Protein AF-A0A7G2JXG8-F1 (afdb_monomer)

Radius of gyration: 15.16 Å; Cα contacts (8 Å, |Δi|>4): 138; chains: 1; bounding box: 32×36×41 Å

Organism: NCBI:txid456482

Structure (mmCIF, N/CA/C/O backbone):
data_AF-A0A7G2JXG8-F1
#
_entry.id   AF-A0A7G2JXG8-F1
#
loop_
_atom_site.group_PDB
_atom_site.id
_atom_site.type_symbol
_atom_site.label_atom_id
_atom_site.label_alt_id
_atom_site.label_comp_id
_atom_site.label_asym_id
_atom_site.label_entity_id
_atom_site.label_seq_id
_atom_site.pdbx_PDB_ins_code
_atom_site.Cartn_x
_atom_site.Cartn_y
_atom_site.Cartn_z
_atom_site.occupancy
_atom_site.B_iso_or_equiv
_atom_site.auth_seq_id
_atom_site.auth_comp_id
_atom_site.auth_asym_id
_atom_site.auth_atom_id
_atom_site.pdbx_PDB_model_num
ATOM 1 N N . MET A 1 1 ? 9.844 15.173 20.121 1.00 44.28 1 MET A N 1
ATOM 2 C CA . MET A 1 1 ? 8.488 14.922 19.588 1.00 44.28 1 MET A CA 1
ATOM 3 C C . MET A 1 1 ? 8.045 13.551 20.063 1.00 44.28 1 MET A C 1
ATOM 5 O O . MET A 1 1 ? 8.764 12.596 19.810 1.00 44.28 1 MET A O 1
ATOM 9 N N . SER A 1 2 ? 6.940 13.454 20.805 1.00 45.72 2 SER A N 1
ATOM 10 C CA . SER A 1 2 ? 6.398 12.150 21.207 1.00 45.72 2 SER A CA 1
ATOM 11 C C . SER A 1 2 ? 5.798 11.472 19.974 1.00 45.72 2 SER A C 1
ATOM 13 O O . SER A 1 2 ? 4.877 12.013 19.360 1.00 45.72 2 SER A O 1
ATOM 15 N N . LEU A 1 3 ? 6.364 10.334 19.568 1.00 66.81 3 LEU A N 1
ATOM 16 C CA . LEU A 1 3 ? 5.827 9.488 18.504 1.00 66.81 3 LEU A CA 1
ATOM 17 C C . LEU A 1 3 ? 4.537 8.850 19.026 1.00 66.81 3 LEU A C 1
ATOM 19 O O . LEU A 1 3 ? 4.564 7.815 19.687 1.00 66.81 3 LEU A O 1
ATOM 23 N N . ILE A 1 4 ? 3.400 9.498 18.769 1.00 76.88 4 ILE A N 1
ATOM 24 C CA . ILE A 1 4 ? 2.089 8.915 19.058 1.00 76.88 4 ILE A CA 1
ATOM 25 C C . ILE A 1 4 ? 1.995 7.587 18.305 1.00 76.88 4 ILE A C 1
ATOM 27 O O . ILE A 1 4 ? 2.172 7.548 17.085 1.00 76.88 4 ILE A O 1
ATOM 31 N N . ASN A 1 5 ? 1.700 6.510 19.034 1.00 80.62 5 ASN A N 1
ATOM 32 C CA . ASN A 1 5 ? 1.470 5.200 18.445 1.00 80.62 5 ASN A CA 1
ATOM 33 C C . ASN A 1 5 ? 0.271 5.275 17.484 1.00 80.62 5 ASN A C 1
ATOM 35 O O . ASN A 1 5 ? -0.860 5.501 17.913 1.00 80.62 5 ASN A O 1
ATOM 39 N N . GLN A 1 6 ? 0.522 5.091 16.186 1.00 82.06 6 GLN A N 1
ATOM 40 C CA . GLN A 1 6 ? -0.512 5.140 15.147 1.00 82.06 6 GLN A CA 1
ATOM 41 C C . GLN A 1 6 ? -1.237 3.801 14.960 1.00 82.06 6 GLN A C 1
ATOM 43 O O . GLN A 1 6 ? -2.265 3.765 14.287 1.00 82.06 6 GLN A O 1
ATOM 48 N N . TYR A 1 7 ? -0.752 2.715 15.575 1.00 87.19 7 TYR A N 1
ATOM 49 C CA . TYR A 1 7 ? -1.334 1.377 15.446 1.00 87.19 7 TYR A CA 1
ATOM 50 C C . TYR A 1 7 ? -2.851 1.322 15.714 1.00 87.19 7 TYR A C 1
ATOM 52 O O . TYR A 1 7 ? -3.560 0.711 14.915 1.00 87.19 7 TYR A O 1
ATOM 60 N N . PRO A 1 8 ? -3.408 2.013 16.734 1.00 90.50 8 PRO A N 1
ATOM 61 C CA . PRO A 1 8 ? -4.850 1.995 16.982 1.00 90.50 8 PRO A CA 1
ATOM 62 C C . PRO A 1 8 ? -5.705 2.487 15.805 1.00 90.50 8 PRO A C 1
ATOM 64 O O . PRO A 1 8 ? -6.878 2.133 15.718 1.00 90.50 8 PRO A O 1
ATOM 67 N N . ARG A 1 9 ? -5.147 3.276 14.872 1.00 89.38 9 ARG A N 1
ATOM 68 C CA . ARG A 1 9 ? -5.886 3.737 13.685 1.00 89.38 9 ARG A CA 1
ATOM 69 C C . ARG A 1 9 ? -6.214 2.601 12.724 1.00 89.38 9 ARG A C 1
ATOM 71 O O . ARG A 1 9 ? -7.277 2.634 12.120 1.00 89.38 9 ARG A O 1
ATOM 78 N N . PHE A 1 10 ? -5.367 1.578 12.640 1.00 91.50 10 PHE A N 1
ATOM 79 C CA . PHE A 1 10 ? -5.633 0.394 11.820 1.00 91.50 10 PHE A CA 1
ATOM 80 C C . PHE A 1 10 ? -6.790 -0.456 12.362 1.00 91.50 10 PHE A C 1
ATOM 82 O O . PHE A 1 10 ? -7.373 -1.242 11.621 1.00 91.50 10 PHE A O 1
ATOM 89 N N . LEU A 1 11 ? -7.144 -0.286 13.641 1.00 90.69 11 LEU A N 1
ATOM 90 C CA . LEU A 1 11 ? -8.268 -0.971 14.283 1.00 90.69 11 LEU A CA 1
ATOM 91 C C . LEU A 1 11 ? -9.586 -0.186 14.174 1.00 90.69 11 LEU A C 1
ATOM 93 O O . LEU A 1 11 ? -10.642 -0.709 14.516 1.00 90.69 11 LEU A O 1
ATOM 97 N N . ASN A 1 12 ? -9.542 1.070 13.727 1.00 92.25 12 ASN A N 1
ATOM 98 C CA . ASN A 1 12 ? -10.711 1.936 13.651 1.00 92.25 12 ASN A CA 1
ATOM 99 C C . ASN A 1 12 ? -11.270 1.951 12.224 1.00 92.25 12 ASN A C 1
ATOM 101 O O . ASN A 1 12 ? -10.613 2.449 11.313 1.00 92.25 12 ASN A O 1
ATOM 105 N N . SER A 1 13 ? -12.512 1.491 12.058 1.00 90.81 13 SER A N 1
ATOM 106 C CA . SER A 1 13 ? -13.198 1.382 10.762 1.00 90.81 13 SER A CA 1
ATOM 107 C C . SER A 1 13 ? -13.371 2.700 10.002 1.00 90.81 13 SER A C 1
ATOM 109 O O . SER A 1 13 ? -13.639 2.678 8.808 1.00 90.81 13 SER A O 1
ATOM 111 N N . LYS A 1 14 ? -13.212 3.858 10.659 1.00 90.69 14 LYS A N 1
ATOM 112 C CA . LYS A 1 14 ? -13.210 5.166 9.980 1.00 90.69 14 LYS A CA 1
ATOM 113 C C . LYS A 1 14 ? -11.918 5.448 9.213 1.00 90.69 14 LYS A C 1
ATOM 115 O O . LYS A 1 14 ? -11.912 6.326 8.358 1.00 90.69 14 LYS A O 1
ATOM 120 N N . PHE A 1 15 ? -10.827 4.774 9.567 1.00 90.31 15 PHE A N 1
ATOM 121 C CA . PHE A 1 15 ? -9.511 4.967 8.958 1.00 90.31 15 PHE A CA 1
ATOM 122 C C . PHE A 1 15 ? -9.037 3.724 8.210 1.00 90.31 15 PHE A C 1
ATOM 124 O O . PHE A 1 15 ? -8.343 3.857 7.206 1.00 90.31 15 PHE A O 1
ATOM 131 N N . SER A 1 16 ? -9.368 2.533 8.709 1.00 93.12 16 SER A N 1
ATOM 132 C CA . SER A 1 16 ? -8.934 1.281 8.110 1.00 93.12 16 SER A CA 1
ATOM 133 C C . SER A 1 16 ? -9.725 0.960 6.846 1.00 93.12 16 SER A C 1
ATOM 135 O O . SER A 1 16 ? -10.948 1.071 6.793 1.00 93.12 16 SER A O 1
ATOM 137 N N . GLN A 1 17 ? -8.997 0.548 5.817 1.00 94.31 17 GLN A N 1
ATOM 138 C CA . GLN A 1 17 ? -9.519 0.178 4.511 1.00 94.31 17 GLN A CA 1
ATOM 139 C C . GLN A 1 17 ? -8.892 -1.151 4.097 1.00 94.31 17 GLN A C 1
ATOM 141 O O . GLN A 1 17 ? -7.713 -1.402 4.355 1.00 94.31 17 GLN A O 1
ATOM 146 N N . ALA A 1 18 ? -9.682 -2.013 3.464 1.00 93.62 18 ALA A N 1
ATOM 147 C CA . ALA A 1 18 ? -9.175 -3.239 2.867 1.00 93.62 18 ALA A CA 1
ATOM 148 C C . ALA A 1 18 ? -8.665 -2.937 1.453 1.00 93.62 18 ALA A C 1
ATOM 150 O O . ALA A 1 18 ? -9.391 -2.362 0.644 1.00 93.62 18 ALA A O 1
ATOM 151 N N . VAL A 1 19 ? -7.430 -3.337 1.163 1.00 95.19 19 VAL A N 1
ATOM 152 C CA . VAL A 1 19 ? -6.819 -3.237 -0.167 1.00 95.19 19 VAL A CA 1
ATOM 153 C C . VAL A 1 19 ? -6.284 -4.592 -0.599 1.00 95.19 19 VAL A C 1
ATOM 155 O O . VAL A 1 19 ? -5.873 -5.397 0.240 1.00 95.19 19 VAL A O 1
ATOM 158 N N . THR A 1 20 ? -6.238 -4.834 -1.905 1.00 96.81 20 THR A N 1
ATOM 159 C CA . THR A 1 20 ? -5.544 -6.003 -2.453 1.00 96.81 20 THR A CA 1
ATOM 160 C C . THR A 1 20 ? -4.176 -5.569 -2.947 1.00 96.81 20 THR A C 1
ATOM 162 O O . THR A 1 20 ? -4.063 -4.699 -3.809 1.00 96.81 20 THR A O 1
ATOM 165 N N . VAL A 1 21 ? -3.127 -6.170 -2.401 1.00 95.62 21 VAL A N 1
ATOM 166 C CA . VAL A 1 21 ? -1.745 -5.946 -2.810 1.00 95.62 21 VAL A CA 1
ATOM 167 C C . VAL A 1 21 ? -1.297 -7.115 -3.669 1.00 95.62 21 VAL A C 1
ATOM 169 O O . VAL A 1 21 ? -1.452 -8.268 -3.284 1.00 95.62 21 VAL A O 1
ATOM 172 N N . LYS A 1 22 ? -0.716 -6.825 -4.828 1.00 94.81 22 LYS A N 1
ATOM 173 C CA . LYS A 1 22 ? -0.041 -7.810 -5.665 1.00 94.81 22 LYS A CA 1
ATOM 174 C C . LYS A 1 22 ? 1.454 -7.690 -5.451 1.00 94.81 22 LYS A C 1
ATOM 176 O O . LYS A 1 22 ? 2.083 -6.750 -5.944 1.00 94.81 22 LYS A O 1
ATOM 181 N N . HIS A 1 23 ? 2.019 -8.646 -4.729 1.00 92.50 23 HIS A N 1
ATOM 182 C CA . HIS A 1 23 ? 3.447 -8.679 -4.459 1.00 92.50 23 HIS A CA 1
ATOM 183 C C . HIS A 1 23 ? 4.215 -9.149 -5.680 1.00 92.50 23 HIS A C 1
ATOM 185 O O . HIS A 1 23 ? 3.934 -10.222 -6.219 1.00 92.50 23 HIS A O 1
ATOM 191 N N . LEU A 1 24 ? 5.196 -8.355 -6.099 1.00 88.88 24 LEU A N 1
ATOM 192 C CA . LEU A 1 24 ? 6.091 -8.724 -7.182 1.00 88.88 24 LEU A CA 1
ATOM 193 C C . LEU A 1 24 ? 7.045 -9.820 -6.697 1.00 88.88 24 LEU A C 1
ATOM 195 O O . LEU A 1 24 ? 7.887 -9.607 -5.823 1.00 88.88 24 LEU A O 1
ATOM 199 N N . GLN A 1 25 ? 6.943 -10.993 -7.307 1.00 83.12 25 GLN A N 1
ATOM 200 C CA . GLN A 1 25 ? 7.916 -12.066 -7.186 1.00 83.12 25 GLN A CA 1
ATOM 201 C C . GLN A 1 25 ? 8.638 -12.230 -8.519 1.00 83.12 25 GLN A C 1
ATOM 203 O O . GLN A 1 25 ? 8.035 -12.177 -9.586 1.00 83.12 25 GLN A O 1
ATOM 208 N N . GLY A 1 26 ? 9.944 -12.442 -8.474 1.00 68.62 26 GLY A N 1
ATOM 209 C CA . GLY A 1 26 ? 10.718 -12.747 -9.664 1.00 68.62 26 GLY A CA 1
ATOM 210 C C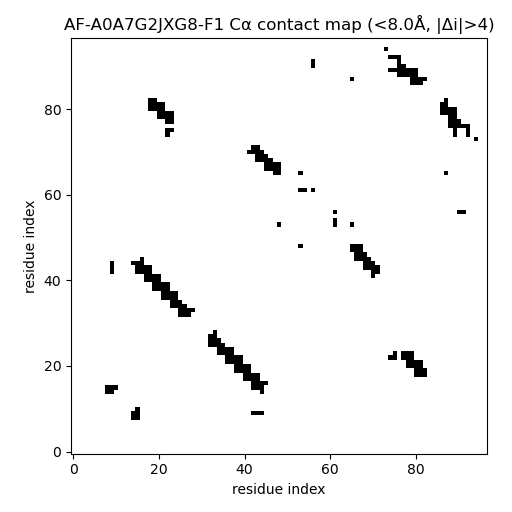 . GLY A 1 26 ? 11.995 -13.457 -9.271 1.00 68.62 26 GLY A C 1
ATOM 211 O O . GLY A 1 26 ? 12.662 -13.066 -8.313 1.00 68.62 26 GLY A O 1
ATOM 212 N N . LYS A 1 27 ? 12.328 -14.520 -9.998 1.00 58.34 27 LYS A N 1
ATOM 213 C CA . LYS A 1 27 ? 13.674 -15.090 -9.990 1.00 58.34 27 LYS A CA 1
ATOM 214 C C . LYS A 1 27 ? 14.338 -14.663 -11.288 1.00 58.34 27 LYS A C 1
ATOM 216 O O . LYS A 1 27 ? 13.743 -14.80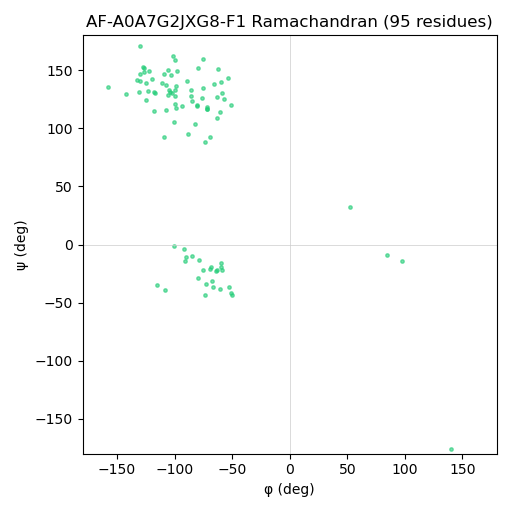9 -12.352 1.00 58.34 27 LYS A O 1
ATOM 221 N N . HIS A 1 28 ? 15.561 -14.149 -11.201 1.00 54.59 28 HIS A N 1
ATOM 222 C CA . HIS A 1 28 ? 16.410 -14.057 -12.381 1.00 54.59 28 HIS A CA 1
ATOM 223 C C . HIS A 1 28 ? 16.674 -15.487 -12.862 1.00 54.59 28 HIS A C 1
ATOM 225 O O . HIS A 1 28 ? 17.363 -16.245 -12.180 1.00 54.59 28 HIS A O 1
ATOM 231 N N . SER A 1 29 ? 16.076 -15.874 -13.987 1.00 59.78 29 SER A N 1
ATOM 232 C CA . SER A 1 29 ? 16.453 -17.084 -14.710 1.00 59.78 29 SER A CA 1
ATOM 233 C C . SER A 1 29 ? 17.321 -16.704 -15.907 1.00 59.78 29 SER A C 1
ATOM 235 O O . SER A 1 29 ? 17.366 -15.546 -16.327 1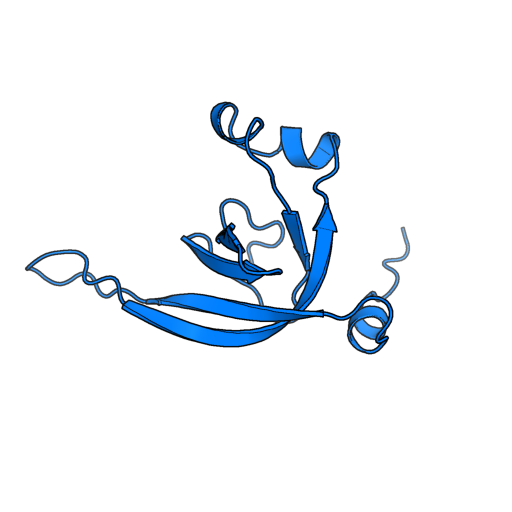.00 59.78 29 SER A O 1
ATOM 237 N N . SER A 1 30 ? 18.036 -17.687 -16.450 1.00 60.00 30 SER A N 1
ATOM 238 C CA . SER A 1 30 ? 18.862 -17.534 -17.653 1.00 60.00 30 SER A CA 1
ATOM 239 C C . SER A 1 30 ? 18.068 -17.100 -18.892 1.00 60.00 30 SER A C 1
ATOM 241 O O . SER A 1 30 ? 18.659 -16.552 -19.816 1.00 60.00 30 SER A O 1
ATOM 243 N N . ASP A 1 31 ? 16.744 -17.290 -18.882 1.00 66.38 31 ASP A N 1
ATOM 244 C CA . ASP A 1 31 ? 15.852 -17.042 -20.022 1.00 66.38 31 ASP A CA 1
ATOM 245 C C . ASP A 1 31 ? 15.097 -15.699 -19.922 1.00 66.38 31 ASP A C 1
ATOM 247 O O . ASP A 1 31 ? 14.329 -15.349 -20.818 1.00 66.38 31 ASP A O 1
ATOM 251 N N . GLY A 1 32 ? 15.299 -14.928 -18.843 1.00 59.50 32 GLY A N 1
ATOM 252 C CA . GLY A 1 32 ? 14.688 -13.609 -18.639 1.00 59.50 32 GLY A CA 1
ATOM 253 C C . GLY A 1 32 ? 14.222 -13.339 -17.203 1.00 59.50 32 GLY A C 1
ATOM 254 O O . GLY A 1 32 ? 14.422 -14.135 -16.286 1.00 59.50 32 GLY A O 1
ATOM 255 N N . PHE A 1 33 ? 13.586 -12.182 -16.982 1.00 59.78 33 PHE A N 1
ATOM 256 C CA . PHE A 1 33 ? 12.951 -11.860 -15.698 1.00 59.78 33 PHE A CA 1
ATOM 257 C C . PHE A 1 33 ? 11.508 -12.381 -15.689 1.00 59.78 33 PHE A C 1
ATOM 259 O O . PHE A 1 33 ? 10.593 -11.720 -16.180 1.00 59.78 33 PHE A O 1
ATOM 266 N N . GLY A 1 34 ? 11.303 -13.581 -15.142 1.00 64.81 34 GLY A N 1
ATOM 267 C CA . GLY A 1 34 ? 9.969 -14.141 -14.921 1.00 64.81 34 GLY A CA 1
ATOM 268 C C . GLY A 1 34 ? 9.279 -13.445 -13.749 1.00 64.81 34 GLY A C 1
ATOM 269 O O . GLY A 1 34 ? 9.418 -13.887 -12.610 1.00 64.81 34 GLY A O 1
ATOM 270 N N . ALA A 1 35 ? 8.573 -12.345 -14.019 1.00 72.88 35 ALA A N 1
ATOM 271 C CA . ALA A 1 35 ? 7.786 -11.629 -13.020 1.00 72.88 35 ALA A CA 1
ATOM 272 C C . ALA A 1 35 ? 6.437 -12.330 -12.801 1.00 72.88 35 ALA A C 1
ATOM 274 O O . ALA A 1 35 ? 5.624 -12.423 -13.719 1.00 72.88 35 ALA A O 1
ATOM 275 N N . SER A 1 36 ? 6.180 -12.791 -11.582 1.00 83.88 36 SER A N 1
ATOM 276 C CA . SER A 1 36 ? 4.888 -13.318 -11.145 1.00 83.88 36 SER A CA 1
ATOM 277 C C . SER A 1 36 ? 4.358 -12.488 -9.988 1.00 83.88 36 SER A C 1
ATOM 279 O O . SER A 1 36 ? 5.120 -12.088 -9.113 1.00 83.88 36 SER A O 1
ATOM 281 N N . TYR A 1 37 ? 3.052 -12.261 -9.955 1.00 87.38 37 TYR A N 1
ATOM 282 C CA . TYR A 1 37 ? 2.408 -11.524 -8.878 1.00 87.38 37 TYR A CA 1
ATOM 283 C C . TYR A 1 37 ? 1.598 -12.465 -7.990 1.00 87.38 37 TYR A C 1
ATOM 285 O O . TYR A 1 37 ? 0.902 -13.343 -8.499 1.00 87.38 37 TYR A O 1
ATOM 293 N N . THR A 1 38 ? 1.684 -12.276 -6.674 1.00 91.81 38 THR A N 1
ATOM 294 C CA . THR A 1 38 ? 0.843 -12.982 -5.697 1.00 91.81 38 THR A CA 1
ATOM 295 C C . THR A 1 38 ? -0.026 -12.000 -4.932 1.00 91.81 38 THR A C 1
ATOM 297 O O . THR A 1 38 ? 0.496 -11.022 -4.396 1.00 91.81 38 THR A O 1
ATOM 300 N N . ASP A 1 39 ? -1.320 -12.288 -4.851 1.00 93.75 39 ASP A N 1
ATOM 301 C CA . ASP A 1 39 ? -2.303 -11.397 -4.240 1.00 93.75 39 ASP A CA 1
ATOM 302 C C . ASP A 1 39 ? -2.387 -11.623 -2.715 1.00 93.75 39 ASP A C 1
ATOM 304 O O . ASP A 1 39 ? -2.489 -12.757 -2.244 1.00 93.75 39 ASP A O 1
ATOM 308 N N . GLU A 1 40 ? -2.369 -10.539 -1.938 1.00 94.69 40 GLU A N 1
ATOM 309 C CA . GLU A 1 40 ? -2.591 -10.505 -0.487 1.00 94.69 40 GLU A CA 1
ATOM 310 C C . GLU A 1 40 ? -3.618 -9.412 -0.157 1.00 94.69 40 GLU A C 1
ATOM 312 O O . GLU A 1 40 ? -3.496 -8.270 -0.599 1.00 94.69 40 GLU A O 1
ATOM 317 N N . ASN A 1 41 ? -4.630 -9.736 0.651 1.00 94.62 41 ASN A N 1
ATOM 318 C CA . ASN A 1 41 ? -5.544 -8.728 1.188 1.00 94.62 41 ASN A CA 1
ATOM 319 C C . ASN A 1 41 ? -4.948 -8.120 2.459 1.00 94.62 41 ASN A C 1
ATOM 321 O O . ASN A 1 41 ? -4.660 -8.832 3.421 1.00 94.62 41 ASN A O 1
ATOM 325 N N . VAL A 1 42 ? -4.788 -6.799 2.467 1.00 94.25 42 VAL A N 1
ATOM 326 C CA . VAL A 1 42 ? -4.109 -6.055 3.530 1.00 94.25 42 VAL A CA 1
ATOM 327 C C . VAL A 1 42 ? -5.026 -4.965 4.071 1.00 94.25 42 VAL A C 1
ATOM 329 O O . VAL A 1 42 ? -5.697 -4.260 3.320 1.00 94.25 42 VAL A O 1
ATOM 332 N N . THR A 1 43 ? -5.024 -4.790 5.393 1.00 94.88 43 THR A N 1
ATOM 333 C CA . THR A 1 43 ? -5.617 -3.611 6.031 1.00 94.88 43 THR A CA 1
ATOM 334 C C . THR A 1 43 ? -4.635 -2.449 5.954 1.00 94.88 43 THR A C 1
ATOM 336 O O . THR A 1 43 ? -3.527 -2.521 6.495 1.00 94.88 43 THR A O 1
ATOM 339 N N . ALA A 1 44 ? -5.053 -1.369 5.310 1.00 94.62 44 ALA A N 1
ATOM 340 C CA . ALA A 1 44 ? -4.258 -0.173 5.101 1.00 94.62 44 ALA A CA 1
ATOM 341 C C . ALA A 1 44 ? -5.023 1.092 5.510 1.00 94.62 44 ALA A C 1
ATOM 343 O O . ALA A 1 44 ? -6.215 1.053 5.807 1.00 94.62 44 ALA A O 1
ATOM 344 N N . ILE A 1 45 ? -4.320 2.221 5.531 1.00 94.50 45 ILE A N 1
ATOM 345 C CA . ILE A 1 45 ? -4.918 3.557 5.579 1.00 94.50 45 ILE A CA 1
ATOM 346 C C . ILE A 1 45 ? -4.479 4.267 4.301 1.00 94.50 45 ILE A C 1
ATOM 348 O O . ILE A 1 45 ? -3.280 4.504 4.125 1.00 94.50 45 ILE A O 1
ATOM 352 N N . VAL A 1 46 ? -5.420 4.587 3.415 1.00 93.44 46 VAL 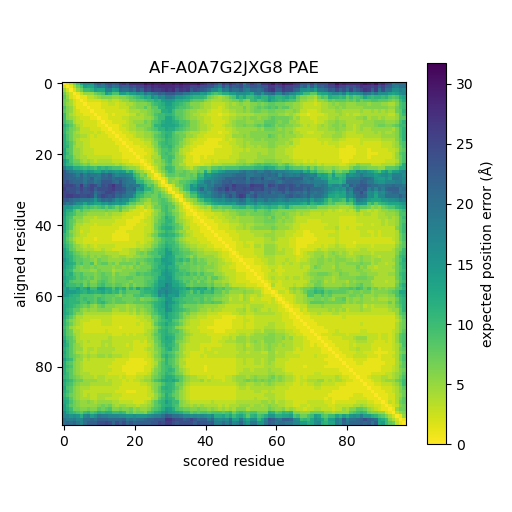A N 1
ATOM 353 C CA . VAL A 1 46 ? -5.151 5.308 2.166 1.00 93.44 46 VAL A CA 1
ATOM 354 C C . VAL A 1 46 ? -5.505 6.777 2.344 1.00 93.44 46 VAL A C 1
ATOM 356 O O . VAL A 1 46 ? -6.555 7.135 2.877 1.00 93.44 46 VAL A O 1
ATOM 359 N N . MET A 1 47 ? -4.596 7.644 1.915 1.00 91.69 47 MET A N 1
ATOM 360 C CA . MET A 1 47 ? -4.773 9.089 1.916 1.00 91.69 47 MET A CA 1
ATOM 361 C C . MET A 1 47 ? -4.416 9.650 0.540 1.00 91.69 47 MET A C 1
ATOM 363 O O . MET A 1 47 ? -3.487 9.146 -0.099 1.00 91.69 47 MET A O 1
ATOM 367 N N . PRO A 1 48 ? -5.089 10.719 0.087 1.00 89.69 48 PRO A N 1
ATOM 368 C CA . PRO A 1 48 ? -4.614 11.460 -1.068 1.00 89.69 48 PRO A CA 1
ATOM 369 C C . PRO A 1 48 ? -3.214 12.011 -0.779 1.00 89.69 48 PRO A C 1
ATOM 371 O O . PRO A 1 48 ? -2.918 12.464 0.332 1.00 89.69 48 PRO A O 1
ATOM 374 N N . THR A 1 49 ? -2.345 11.962 -1.782 1.00 89.81 49 THR A N 1
ATOM 375 C CA . THR A 1 49 ? -0.991 12.507 -1.680 1.00 89.81 49 THR A CA 1
ATOM 376 C C . THR A 1 49 ? -1.059 14.020 -1.457 1.00 89.81 49 THR A C 1
ATOM 378 O O . THR A 1 49 ? -1.723 14.737 -2.206 1.00 89.81 49 THR A O 1
ATOM 381 N N . SER A 1 50 ? -0.390 14.525 -0.415 1.00 87.94 50 SER A N 1
ATOM 382 C CA . SER A 1 50 ? -0.322 15.971 -0.167 1.00 87.94 50 SER A CA 1
ATOM 383 C C . SER A 1 50 ? 0.648 16.650 -1.146 1.00 87.94 50 SER A C 1
ATOM 385 O O . SER A 1 50 ? 1.543 15.980 -1.664 1.00 87.94 50 SER A O 1
ATOM 387 N N . PRO A 1 51 ? 0.566 17.976 -1.369 1.00 85.44 51 PRO A N 1
ATOM 388 C CA . PRO A 1 51 ? 1.511 18.680 -2.242 1.00 85.44 51 PRO A CA 1
ATOM 389 C C . PRO A 1 51 ? 2.984 18.430 -1.880 1.00 85.44 51 PRO A C 1
ATOM 391 O O . PRO A 1 51 ? 3.817 18.257 -2.764 1.00 85.44 51 PRO A O 1
ATOM 394 N N . ASN A 1 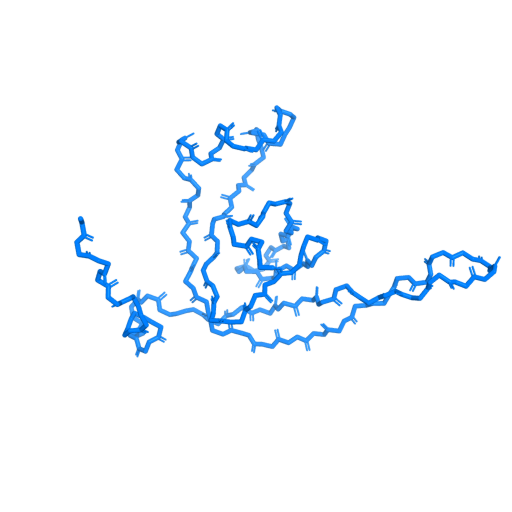52 ? 3.298 18.327 -0.584 1.00 85.62 52 ASN A N 1
ATOM 395 C CA . ASN A 1 52 ? 4.649 18.016 -0.111 1.00 85.62 52 ASN A CA 1
ATOM 396 C C . ASN A 1 52 ? 5.089 16.598 -0.492 1.00 85.62 52 ASN A C 1
ATOM 398 O O . AS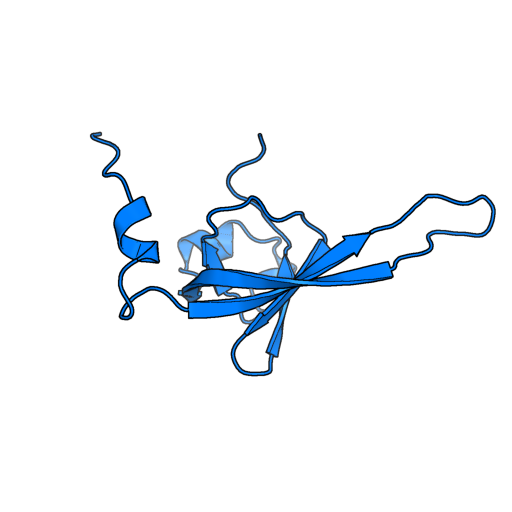N A 1 52 ? 6.249 16.381 -0.823 1.00 85.62 52 ASN A O 1
ATOM 402 N N . ASP A 1 53 ? 4.165 15.638 -0.465 1.00 83.19 53 ASP A N 1
ATOM 403 C CA . ASP A 1 53 ? 4.448 14.254 -0.841 1.00 83.19 53 ASP A CA 1
ATOM 404 C C . ASP A 1 53 ? 4.633 14.107 -2.354 1.00 83.19 53 ASP A C 1
ATOM 406 O O . ASP A 1 53 ? 5.476 13.329 -2.793 1.00 83.19 53 ASP A O 1
ATOM 410 N N . VAL A 1 54 ? 3.900 14.893 -3.152 1.00 84.88 54 VAL A N 1
ATOM 411 C CA . VAL A 1 54 ? 4.083 14.946 -4.610 1.00 84.88 54 VAL A CA 1
ATOM 412 C C . VAL A 1 54 ? 5.503 15.401 -4.956 1.00 84.88 54 VAL A C 1
ATOM 414 O O . VAL A 1 54 ? 6.116 14.850 -5.865 1.00 84.88 54 VAL A O 1
ATOM 417 N N . LEU A 1 55 ? 6.080 16.349 -4.212 1.00 84.12 55 LEU A N 1
ATOM 418 C CA . LEU A 1 55 ? 7.456 16.808 -4.447 1.00 84.12 55 LEU A CA 1
ATOM 419 C C . LEU A 1 55 ? 8.513 15.712 -4.224 1.00 84.12 55 LEU A C 1
ATOM 421 O O . LEU A 1 55 ? 9.595 15.793 -4.805 1.00 84.12 55 LEU A O 1
ATOM 425 N N . LEU A 1 56 ? 8.207 14.679 -3.434 1.00 82.00 56 LEU A N 1
ATOM 426 C CA . LEU A 1 56 ? 9.093 13.528 -3.226 1.00 82.00 56 LEU A CA 1
ATOM 427 C C . LEU A 1 56 ? 9.053 12.526 -4.388 1.00 82.00 56 LEU A C 1
ATOM 429 O O . LEU A 1 56 ? 9.911 11.648 -4.465 1.00 82.00 56 LEU A O 1
ATOM 433 N N . LEU A 1 57 ? 8.067 12.636 -5.282 1.00 82.06 57 LEU A N 1
ATOM 434 C CA . LEU A 1 57 ? 7.974 11.794 -6.469 1.00 82.06 57 LEU A CA 1
ATOM 435 C C . LEU A 1 57 ? 8.917 12.301 -7.577 1.00 82.06 57 LEU A C 1
ATOM 437 O O . LEU A 1 57 ? 9.179 13.512 -7.661 1.00 82.06 57 LEU A O 1
ATOM 441 N N . PRO A 1 58 ? 9.398 11.402 -8.458 1.00 82.81 58 PRO A N 1
ATOM 442 C CA . PRO A 1 58 ? 10.119 11.784 -9.671 1.00 82.81 58 PRO A CA 1
ATOM 443 C C . PRO A 1 58 ? 9.311 12.788 -10.504 1.00 82.81 58 PRO A C 1
ATOM 445 O O . PRO A 1 58 ? 8.092 12.665 -10.586 1.00 82.81 58 PRO A O 1
ATOM 448 N N . GLU A 1 59 ? 9.971 13.758 -11.150 1.00 79.69 59 GLU A N 1
ATOM 449 C CA . GLU A 1 59 ? 9.303 14.892 -11.819 1.00 79.69 59 GLU A CA 1
ATOM 450 C C . GLU A 1 59 ? 8.166 14.482 -12.768 1.00 79.69 59 GLU A C 1
ATOM 452 O O . GLU A 1 59 ? 7.087 15.068 -12.712 1.00 79.69 59 GLU A O 1
ATOM 457 N N . GLY A 1 60 ? 8.365 13.441 -13.583 1.00 82.00 60 GLY A N 1
ATOM 458 C CA . GLY A 1 60 ? 7.346 12.953 -14.520 1.00 82.00 60 GLY A CA 1
ATOM 459 C C . GLY A 1 60 ? 6.133 12.286 -13.859 1.00 82.00 60 GLY A C 1
ATOM 460 O O . GLY A 1 60 ? 5.067 12.220 -14.462 1.00 82.00 60 GLY A O 1
ATOM 461 N N . GLU A 1 61 ? 6.262 11.820 -12.616 1.00 80.75 61 GLU A N 1
ATOM 462 C CA . GLU A 1 61 ? 5.184 11.150 -11.877 1.00 80.75 61 GLU A CA 1
ATOM 463 C C . GLU A 1 61 ? 4.342 12.130 -11.050 1.00 80.75 61 GLU A C 1
ATOM 465 O O . GLU A 1 61 ? 3.230 11.798 -10.647 1.00 80.75 61 GLU A O 1
ATOM 470 N N . ARG A 1 62 ? 4.817 13.369 -10.855 1.00 84.25 62 ARG A N 1
ATOM 471 C CA . ARG A 1 62 ? 4.121 14.408 -10.073 1.00 84.25 62 ARG A CA 1
ATOM 472 C C . ARG A 1 62 ? 2.779 14.838 -10.661 1.00 84.25 62 ARG A C 1
ATOM 474 O O . ARG A 1 62 ? 1.943 15.387 -9.950 1.00 84.25 62 ARG A O 1
ATOM 481 N N . PHE A 1 63 ? 2.589 14.608 -11.956 1.00 83.81 63 PHE A N 1
ATOM 482 C CA . PHE A 1 63 ? 1.377 14.966 -12.691 1.00 83.81 63 PHE A CA 1
ATOM 483 C C . PHE A 1 63 ? 0.338 13.837 -12.718 1.00 83.81 63 PHE A C 1
ATOM 485 O O . PHE A 1 63 ? -0.753 14.025 -13.254 1.00 83.81 63 PHE A O 1
ATOM 492 N N . ILE A 1 64 ? 0.665 12.668 -12.159 1.00 85.00 64 ILE A N 1
ATOM 493 C CA . ILE A 1 64 ? -0.202 11.489 -12.156 1.00 85.00 64 ILE A CA 1
ATOM 494 C C . ILE A 1 64 ? -0.931 11.406 -10.805 1.00 85.00 64 ILE A C 1
ATOM 496 O O . ILE A 1 64 ? -0.291 11.573 -9.758 1.00 85.00 64 ILE A O 1
ATOM 500 N N . PRO A 1 65 ? -2.249 11.113 -10.788 1.00 86.56 65 PRO A N 1
ATOM 501 C CA . PRO A 1 65 ? -2.984 10.869 -9.553 1.00 86.56 65 PRO A CA 1
ATOM 502 C C . PRO A 1 65 ? -2.275 9.837 -8.679 1.00 86.56 65 PRO A C 1
ATOM 504 O O . PRO A 1 65 ? -2.038 8.701 -9.087 1.00 86.56 65 PRO A O 1
ATOM 507 N N . SER A 1 66 ? -1.920 10.258 -7.471 1.00 90.00 66 SER A N 1
ATOM 508 C CA . SER A 1 66 ? -1.110 9.474 -6.547 1.00 90.00 66 SER A CA 1
ATOM 509 C C . SER A 1 66 ? -1.808 9.359 -5.199 1.00 90.00 66 SER A C 1
ATOM 511 O O . SER A 1 66 ? -2.500 10.281 -4.761 1.00 90.00 66 SER A O 1
ATOM 513 N N . ILE A 1 67 ? -1.576 8.234 -4.527 1.00 93.00 67 ILE A N 1
ATOM 514 C CA . ILE A 1 67 ? -2.056 7.972 -3.171 1.00 93.00 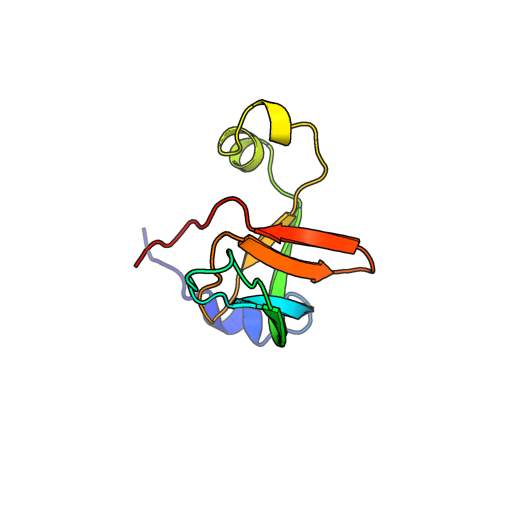67 ILE A CA 1
ATOM 515 C C . ILE A 1 67 ? -0.882 7.676 -2.244 1.00 93.00 67 ILE A C 1
ATOM 517 O O . ILE A 1 67 ? 0.124 7.089 -2.647 1.00 93.00 67 ILE A O 1
ATOM 521 N N . LYS A 1 68 ? -1.036 8.042 -0.975 1.00 92.12 68 LYS A N 1
ATOM 522 C CA . LYS A 1 68 ? -0.176 7.578 0.105 1.00 92.12 68 LYS A CA 1
ATOM 523 C C . LYS A 1 68 ? -0.886 6.449 0.834 1.00 92.12 68 LYS A C 1
ATOM 525 O O . LYS A 1 68 ? -2.019 6.613 1.280 1.00 92.12 68 LYS A O 1
ATOM 530 N N . ILE A 1 69 ? -0.196 5.327 0.995 1.00 92.44 69 ILE A N 1
ATOM 531 C CA . ILE A 1 69 ? -0.715 4.164 1.706 1.00 92.44 69 ILE A CA 1
ATOM 532 C C . ILE A 1 69 ? 0.143 3.860 2.932 1.00 92.44 69 ILE A C 1
ATOM 534 O O . ILE A 1 69 ? 1.370 3.799 2.852 1.00 92.44 69 ILE A O 1
ATOM 538 N N . TYR A 1 70 ? -0.511 3.673 4.074 1.00 92.19 70 TYR A N 1
ATOM 539 C CA . TYR A 1 70 ? 0.114 3.172 5.291 1.00 92.19 70 TYR A CA 1
ATOM 540 C C . TYR A 1 70 ? -0.310 1.726 5.512 1.00 92.19 70 TYR A C 1
ATOM 542 O O . TYR A 1 70 ? -1.502 1.424 5.528 1.00 92.19 70 TYR A O 1
ATOM 550 N N . THR A 1 71 ? 0.660 0.845 5.726 1.00 92.06 71 THR A N 1
ATOM 551 C CA . THR A 1 71 ? 0.450 -0.584 5.970 1.00 92.06 71 THR A CA 1
ATOM 552 C C . THR A 1 71 ? 1.171 -1.022 7.242 1.00 92.06 71 THR A C 1
ATOM 554 O O . THR A 1 71 ? 2.167 -0.423 7.643 1.00 92.06 71 THR A O 1
ATOM 557 N N . ILE A 1 72 ? 0.665 -2.076 7.892 1.00 89.62 72 ILE A N 1
ATOM 558 C CA . ILE A 1 72 ? 1.331 -2.680 9.061 1.00 89.62 72 ILE A CA 1
ATOM 559 C C . ILE A 1 72 ? 2.572 -3.465 8.615 1.00 89.62 72 ILE A C 1
ATOM 561 O O . ILE A 1 72 ? 3.628 -3.371 9.235 1.00 89.62 72 ILE A O 1
ATOM 565 N N . LYS A 1 73 ? 2.441 -4.238 7.530 1.00 89.19 73 LYS A N 1
ATOM 566 C CA . LYS A 1 73 ? 3.553 -4.956 6.901 1.00 89.19 73 LYS A CA 1
ATOM 567 C C . LYS A 1 73 ? 4.214 -4.067 5.842 1.00 89.19 73 LYS A C 1
ATOM 569 O O . LYS A 1 73 ? 3.489 -3.376 5.121 1.00 89.19 73 LYS A O 1
ATOM 574 N N . PRO A 1 74 ? 5.550 -4.078 5.714 1.00 88.75 74 PRO A N 1
ATOM 575 C CA . PRO A 1 74 ? 6.235 -3.298 4.691 1.00 88.75 74 PRO A CA 1
ATOM 576 C C . PRO A 1 74 ? 5.882 -3.805 3.286 1.00 88.75 74 PRO A C 1
ATOM 578 O O . PRO A 1 74 ? 5.833 -5.011 3.050 1.00 88.75 74 PRO A O 1
ATOM 581 N N . LEU A 1 75 ? 5.663 -2.870 2.361 1.00 90.75 75 LEU A N 1
ATOM 582 C CA . LEU A 1 75 ? 5.499 -3.141 0.930 1.00 90.75 75 LEU A CA 1
ATOM 583 C C . LEU A 1 75 ? 6.804 -2.864 0.185 1.00 90.75 75 LEU A C 1
ATOM 585 O O . LEU A 1 75 ? 7.646 -2.100 0.664 1.00 90.75 75 LEU A O 1
ATOM 589 N N . LYS A 1 76 ? 6.967 -3.460 -0.997 1.00 90.06 76 LYS A N 1
ATOM 590 C CA . LYS A 1 76 ? 8.164 -3.279 -1.825 1.00 90.06 76 LYS A CA 1
ATOM 591 C C . LYS A 1 76 ? 7.881 -2.377 -3.018 1.00 90.06 76 LYS A C 1
ATOM 593 O O . LYS A 1 76 ? 6.779 -2.346 -3.561 1.00 90.06 76 LYS A O 1
ATOM 598 N N . ILE A 1 77 ? 8.913 -1.664 -3.465 1.00 89.56 77 ILE A N 1
ATOM 599 C CA . ILE A 1 77 ? 8.866 -0.951 -4.745 1.00 89.56 77 ILE A CA 1
ATOM 600 C C . ILE A 1 77 ? 8.605 -1.974 -5.855 1.00 89.56 77 ILE A C 1
ATOM 602 O O . ILE A 1 77 ? 9.280 -2.998 -5.933 1.00 89.56 77 ILE A O 1
ATOM 606 N N . GLY A 1 78 ? 7.629 -1.687 -6.715 1.00 88.25 78 GLY A N 1
ATOM 607 C CA . GLY A 1 78 ? 7.196 -2.593 -7.779 1.00 88.25 78 GLY A CA 1
ATOM 608 C C . GLY A 1 78 ? 5.969 -3.444 -7.450 1.00 88.25 78 GLY A C 1
ATOM 609 O O . GLY A 1 78 ? 5.357 -3.953 -8.394 1.00 88.25 78 GLY A O 1
ATOM 610 N N . ASP A 1 79 ? 5.571 -3.533 -6.176 1.00 92.38 79 ASP A N 1
ATOM 611 C CA . ASP A 1 79 ? 4.269 -4.086 -5.793 1.00 92.38 79 ASP A CA 1
ATOM 612 C C . ASP A 1 79 ? 3.140 -3.231 -6.391 1.00 92.38 79 ASP A C 1
ATOM 614 O O . ASP A 1 79 ? 3.296 -2.023 -6.624 1.00 92.38 79 ASP A O 1
ATOM 618 N N . LEU A 1 80 ? 1.997 -3.866 -6.652 1.00 94.50 80 LEU A N 1
ATOM 619 C CA . LEU A 1 80 ? 0.789 -3.189 -7.120 1.00 94.50 80 LEU A CA 1
ATOM 620 C C . LEU A 1 80 ? -0.262 -3.178 -6.014 1.00 94.50 80 LEU A C 1
ATOM 622 O O . LEU A 1 80 ? -0.365 -4.126 -5.244 1.00 94.50 80 LEU A O 1
ATOM 626 N N . VAL A 1 81 ? -1.065 -2.127 -5.951 1.00 95.38 81 VAL A N 1
ATOM 627 C CA . VAL A 1 81 ? -2.168 -1.987 -5.001 1.00 95.38 81 VAL A CA 1
ATOM 628 C C . VAL A 1 81 ? -3.439 -1.720 -5.783 1.00 95.38 81 VAL A C 1
ATOM 630 O O . VAL A 1 81 ? -3.496 -0.771 -6.560 1.00 95.38 81 VAL A O 1
ATOM 633 N N . ILE A 1 82 ? -4.456 -2.547 -5.567 1.00 95.75 82 ILE A N 1
ATOM 634 C CA . ILE A 1 82 ? -5.802 -2.321 -6.081 1.00 95.75 82 ILE A CA 1
ATOM 635 C C . ILE A 1 82 ? -6.600 -1.597 -5.000 1.00 95.75 82 ILE A C 1
ATOM 637 O O . ILE A 1 82 ? -6.786 -2.120 -3.897 1.00 95.75 82 ILE A O 1
ATOM 641 N N . TYR A 1 83 ? -7.067 -0.397 -5.330 1.00 94.19 83 TYR A N 1
ATOM 642 C CA . TYR A 1 83 ? -7.873 0.450 -4.457 1.00 94.19 83 TYR A CA 1
ATOM 643 C C . TYR A 1 83 ? -8.945 1.157 -5.288 1.00 94.19 83 TYR A C 1
ATOM 645 O O . TYR A 1 83 ? -8.638 1.720 -6.331 1.00 94.19 83 TYR A O 1
ATOM 653 N N . GLU A 1 84 ? -10.205 1.085 -4.847 1.00 91.06 84 GLU A N 1
ATOM 654 C CA . GLU A 1 84 ? -11.359 1.695 -5.538 1.00 91.06 84 GLU A CA 1
ATOM 655 C C . GLU A 1 84 ? -11.494 1.316 -7.031 1.00 91.06 84 GLU A C 1
ATOM 657 O O . GLU A 1 84 ? -11.994 2.085 -7.842 1.00 91.06 84 GLU A O 1
ATOM 662 N N . GLY A 1 85 ? -11.077 0.099 -7.399 1.00 91.50 85 GLY A N 1
ATOM 663 C CA . GLY A 1 85 ? -11.121 -0.395 -8.784 1.00 91.50 85 GLY A CA 1
ATOM 664 C C . GLY A 1 85 ? -9.919 0.012 -9.642 1.00 91.50 85 GLY A C 1
ATOM 665 O O . GLY A 1 85 ? -9.736 -0.544 -10.722 1.00 91.50 85 GLY A O 1
ATOM 666 N N . GLU A 1 86 ? -9.059 0.894 -9.136 1.00 93.44 86 GLU A N 1
ATOM 667 C CA . GLU A 1 86 ? -7.852 1.357 -9.811 1.00 93.44 86 GLU A CA 1
ATOM 668 C C . GLU A 1 86 ? -6.610 0.599 -9.336 1.00 93.44 86 GLU A C 1
ATOM 670 O O . GLU A 1 86 ? -6.521 0.148 -8.191 1.00 93.44 86 GLU A O 1
ATOM 675 N N . THR A 1 87 ? -5.629 0.451 -10.231 1.00 94.62 87 THR A N 1
ATOM 676 C CA . THR A 1 87 ? -4.353 -0.211 -9.923 1.00 94.62 87 THR A CA 1
ATOM 677 C C . THR A 1 87 ? -3.230 0.811 -9.821 1.00 94.62 87 THR A C 1
ATOM 679 O O . THR A 1 87 ? -2.832 1.429 -10.806 1.00 94.62 87 THR A O 1
ATOM 682 N N . TYR A 1 88 ? -2.657 0.925 -8.629 1.00 93.38 88 TYR A N 1
ATOM 683 C CA . TYR A 1 88 ? -1.523 1.789 -8.329 1.00 93.38 88 TYR A CA 1
ATOM 684 C C . TYR A 1 88 ? -0.239 0.972 -8.229 1.00 93.38 88 TYR A C 1
ATOM 686 O O . TYR A 1 88 ? -0.245 -0.160 -7.752 1.00 93.38 88 TYR A O 1
ATOM 694 N N . LYS A 1 89 ? 0.890 1.551 -8.642 1.00 92.38 89 LYS A N 1
ATOM 695 C CA . LYS A 1 89 ? 2.217 0.939 -8.491 1.00 92.38 89 LYS A CA 1
ATOM 696 C C . LYS A 1 89 ? 2.987 1.628 -7.372 1.00 92.38 89 LYS A C 1
ATOM 698 O O . LYS A 1 89 ? 3.080 2.853 -7.361 1.00 92.38 89 LYS A O 1
ATOM 703 N N . ILE A 1 90 ? 3.599 0.853 -6.478 1.00 91.44 90 ILE A N 1
ATOM 704 C CA . ILE A 1 90 ? 4.475 1.398 -5.437 1.00 91.44 90 ILE A CA 1
ATOM 705 C C . ILE A 1 90 ? 5.783 1.875 -6.074 1.00 91.44 90 ILE A C 1
ATOM 707 O O . ILE A 1 90 ? 6.534 1.089 -6.661 1.00 91.44 90 ILE A O 1
ATOM 711 N N . LYS A 1 91 ? 6.043 3.180 -5.954 1.00 87.88 91 LYS A N 1
ATOM 712 C CA . LYS A 1 91 ? 7.216 3.871 -6.517 1.00 87.88 91 LYS A CA 1
ATOM 713 C C . LYS A 1 91 ? 8.222 4.290 -5.454 1.00 87.88 91 LYS A C 1
ATOM 715 O O . LYS A 1 91 ? 9.420 4.124 -5.651 1.00 87.88 91 LYS A O 1
ATOM 720 N N . THR A 1 92 ? 7.717 4.748 -4.315 1.00 86.00 92 THR A N 1
ATOM 721 C CA . THR A 1 92 ? 8.513 5.217 -3.182 1.00 86.00 92 THR A CA 1
ATOM 722 C C . THR A 1 92 ? 8.018 4.550 -1.907 1.00 86.00 92 THR A C 1
ATOM 724 O O . THR A 1 92 ? 6.813 4.399 -1.710 1.00 86.00 92 THR A O 1
ATOM 727 N N . VAL A 1 93 ? 8.946 4.174 -1.027 1.00 86.56 93 VAL A N 1
ATOM 728 C CA . VAL A 1 93 ? 8.659 3.673 0.323 1.00 86.56 93 VAL A CA 1
ATOM 729 C C . VAL A 1 93 ? 9.388 4.550 1.338 1.00 86.56 93 VAL A C 1
ATOM 731 O O . VAL A 1 93 ? 10.559 4.869 1.157 1.00 86.56 93 VAL A O 1
ATOM 734 N N . ALA A 1 94 ? 8.688 4.987 2.387 1.00 74.25 94 ALA A N 1
ATOM 735 C CA . ALA A 1 94 ? 9.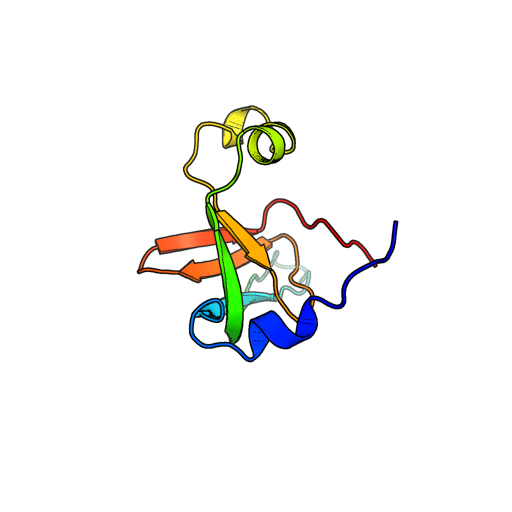257 5.896 3.387 1.00 74.25 94 ALA A CA 1
ATOM 736 C C . ALA A 1 94 ? 10.143 5.174 4.421 1.00 74.25 94 ALA A C 1
ATOM 738 O O . ALA A 1 94 ? 11.086 5.766 4.935 1.00 74.25 94 ALA A O 1
ATOM 739 N N . ASN A 1 95 ? 9.859 3.897 4.702 1.00 64.81 95 ASN A N 1
ATOM 740 C CA . ASN A 1 95 ? 10.636 3.064 5.618 1.00 64.81 95 ASN A CA 1
ATOM 741 C C . ASN A 1 95 ? 11.402 2.005 4.819 1.00 64.81 95 ASN A C 1
ATOM 743 O O . ASN A 1 95 ? 10.873 0.929 4.547 1.00 64.81 95 ASN A O 1
ATOM 747 N N . LEU A 1 96 ? 12.642 2.316 4.446 1.00 48.00 96 LEU A N 1
ATOM 748 C CA . LEU A 1 96 ? 13.630 1.297 4.100 1.00 48.00 96 LEU A CA 1
ATOM 749 C C . LEU A 1 96 ? 14.228 0.809 5.424 1.00 48.00 96 LEU A C 1
ATOM 751 O O . LEU A 1 96 ? 14.980 1.547 6.059 1.00 48.00 96 LEU A O 1
ATOM 755 N N . GLN A 1 97 ? 13.818 -0.376 5.876 1.00 37.62 97 GLN A N 1
ATOM 756 C CA . GLN A 1 97 ? 14.599 -1.141 6.852 1.00 37.62 97 GLN A CA 1
ATOM 757 C C . GLN A 1 97 ? 15.606 -2.010 6.112 1.00 37.62 97 GLN A C 1
ATOM 759 O O . GLN A 1 97 ? 15.203 -2.610 5.088 1.00 37.62 97 GLN A O 1
#

Secondary structure (DSSP, 8-state):
------HHHHT-TTT-EEEEEEEEEEEEETTEEEEEEEEEEEEEEEEEPPHHHHHTS-GGGTTS--EEEEESSPP-TT-EEEETTEEEE----S---

Nearest PDB structures (foldseek):
  8hdr-assembly1_A  TM=6.340E-01  e=1.424E-03  uncultured cyanoph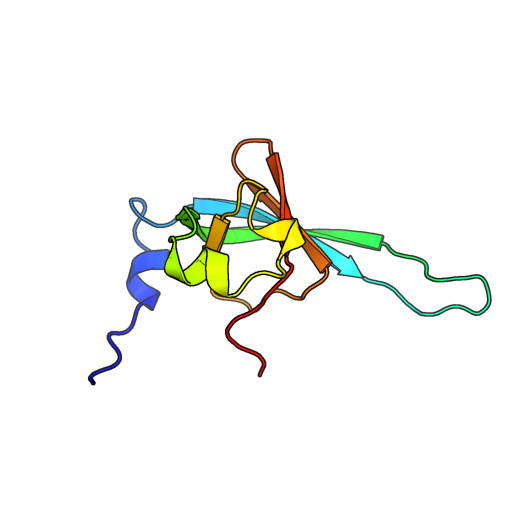age
  7kjk-assembly1_A4  TM=6.377E-01  e=2.268E-03  Vibrio phage XM1
  2kai-assembly1_B  TM=3.858E-01  e=9.265E+00  Sus scrofa
  5nd1-assembly1_A  TM=2.926E-01  e=1.819E+00  Rosellinia necatrix quadrivirus 1

Solvent-accessible surface area (backbone atoms only — not comparable to full-atom values): 6209 Å² total; per-residue (Å²): 132,86,81,72,81,63,67,69,47,68,74,34,78,93,51,32,40,84,33,43,34,32,43,70,41,67,55,89,49,99,91,45,79,56,74,46,71,48,81,43,80,42,68,27,35,77,41,76,52,48,78,73,56,39,70,75,43,58,80,87,54,52,83,49,96,58,72,40,75,46,58,88,66,89,81,54,74,65,19,33,36,42,53,98,92,41,81,45,70,39,80,80,74,93,78,82,128

Foldseek 3Di:
DPPPPCVVQLVDPVFKDKKKKWAWDFDDDPVGTPTDTDIDIFIKGKDFQDPVNLVVDDPVCSPPGDIDIGGPDDGDQQMWIQDPNDIDGRHDDPDDD

Sequence (97 aa):
MSLINQYPRFLNSKFSQAVTVKHLQGKHSSDGFGASYTDENVTAIVMPTSPNDVLLLPEGERFIPSIKIYTIKPLKIGDLVIYEGETYKIKTVANLQ

Mean predicted aligned error: 6.94 Å

pLDDT: mean 84.27, std 12.98, range [37.62, 96.81]